Protein AF-A0AA35RYW1-F1 (afdb_monomer)

pLDDT: mean 89.61, std 8.54, range [45.09, 96.31]

Structure (mmCIF, N/CA/C/O backbone):
data_AF-A0AA35RYW1-F1
#
_entry.id   AF-A0AA35RYW1-F1
#
loop_
_atom_site.group_PDB
_atom_site.id
_atom_site.type_symbol
_atom_site.label_atom_id
_atom_site.label_alt_id
_atom_site.label_comp_id
_atom_site.label_asym_id
_atom_site.label_entity_id
_atom_site.label_seq_id
_atom_site.pdbx_PDB_ins_code
_atom_site.Cartn_x
_atom_site.Cartn_y
_atom_site.Cartn_z
_atom_site.occupancy
_atom_site.B_iso_or_equiv
_atom_site.auth_seq_id
_atom_site.auth_comp_id
_atom_site.auth_asym_id
_atom_site.auth_atom_id
_atom_site.pdbx_PDB_model_num
ATOM 1 N N . ASN A 1 1 ? -14.157 0.577 -22.740 1.00 45.09 1 ASN A N 1
ATOM 2 C CA . ASN A 1 1 ? -12.687 0.780 -22.766 1.00 45.09 1 ASN A CA 1
ATOM 3 C C . ASN A 1 1 ? -12.195 0.607 -21.335 1.00 45.09 1 ASN A C 1
ATOM 5 O O . ASN A 1 1 ? -12.449 1.473 -20.518 1.00 45.09 1 ASN A O 1
ATOM 9 N N . ASN A 1 2 ? -11.624 -0.559 -21.016 1.00 55.31 2 ASN A N 1
ATOM 10 C CA . ASN A 1 2 ? -11.500 -1.093 -19.648 1.00 55.31 2 ASN A CA 1
ATOM 11 C C . ASN A 1 2 ? -10.090 -0.917 -19.041 1.00 55.31 2 ASN A C 1
ATOM 13 O O . ASN A 1 2 ? -9.544 -1.849 -18.460 1.00 55.31 2 ASN A O 1
ATOM 17 N N . TRP A 1 3 ? -9.459 0.242 -19.247 1.00 62.88 3 TRP A N 1
ATOM 18 C CA . TRP A 1 3 ? -8.097 0.502 -18.765 1.00 62.88 3 TRP A CA 1
ATOM 19 C C . TRP A 1 3 ? -8.145 1.293 -17.456 1.00 62.88 3 TRP A C 1
ATOM 21 O O . TRP A 1 3 ? -8.000 2.513 -17.462 1.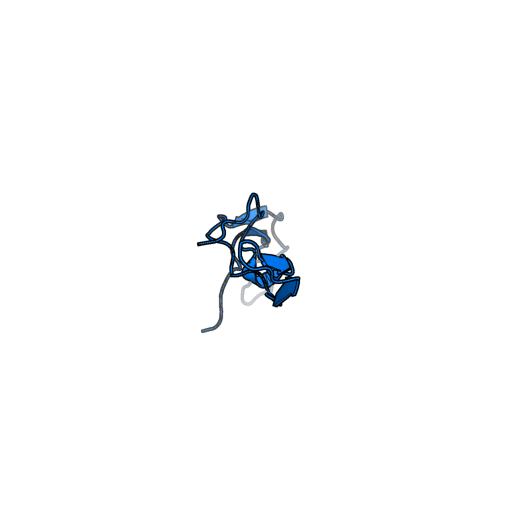00 62.88 3 TRP A O 1
ATOM 31 N N . THR A 1 4 ? -8.380 0.602 -16.342 1.00 74.75 4 THR A N 1
ATOM 32 C CA . THR A 1 4 ? -8.366 1.204 -15.001 1.00 74.75 4 THR A CA 1
ATOM 33 C C . THR A 1 4 ? -7.090 0.779 -14.278 1.00 74.75 4 THR A C 1
ATOM 35 O O . THR A 1 4 ? -6.808 -0.412 -14.183 1.00 74.75 4 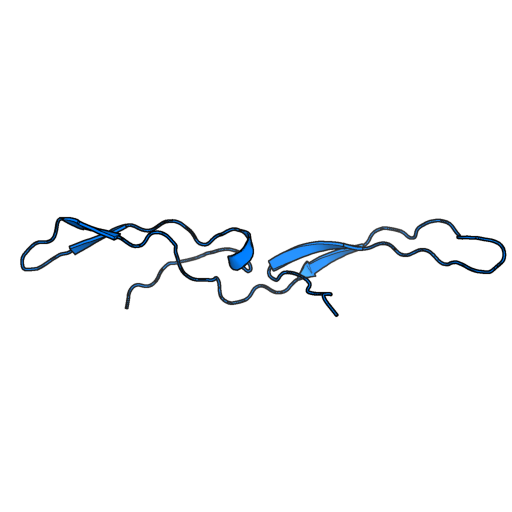THR A O 1
ATOM 38 N N . ILE A 1 5 ? -6.305 1.743 -13.793 1.00 80.3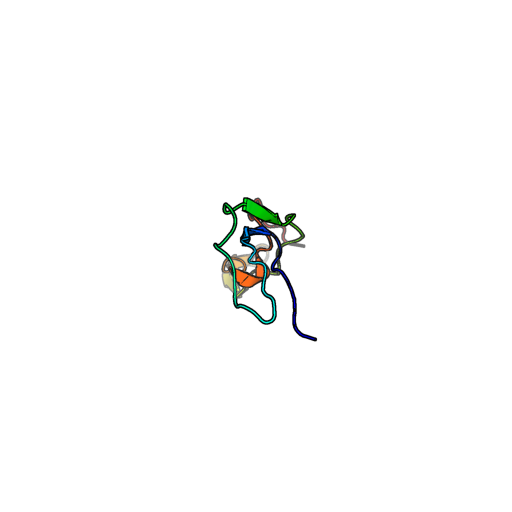8 5 ILE A N 1
ATOM 39 C CA . ILE A 1 5 ? -5.145 1.491 -12.927 1.00 80.38 5 ILE A CA 1
ATOM 40 C C . ILE A 1 5 ? -5.644 1.573 -11.477 1.00 80.38 5 ILE A C 1
ATOM 42 O O . ILE A 1 5 ? -6.284 2.558 -11.109 1.00 80.38 5 ILE A O 1
ATOM 46 N N . GLU A 1 6 ? -5.401 0.535 -10.679 1.00 83.50 6 GLU A N 1
ATOM 47 C CA . GLU A 1 6 ? -5.839 0.456 -9.281 1.00 83.50 6 GLU A CA 1
ATOM 48 C C . GLU A 1 6 ? -5.058 1.449 -8.419 1.00 83.50 6 GLU A C 1
ATOM 50 O O . GLU A 1 6 ? -3.860 1.655 -8.615 1.00 83.50 6 GLU A O 1
ATOM 55 N N . GLN A 1 7 ? -5.749 2.072 -7.468 1.00 83.69 7 GLN A N 1
ATOM 56 C CA . GLN A 1 7 ? -5.189 3.104 -6.597 1.00 83.69 7 GLN A CA 1
ATOM 57 C C . GLN A 1 7 ? -4.395 2.468 -5.450 1.00 83.69 7 GLN A C 1
ATOM 59 O O . GLN A 1 7 ? -4.668 1.347 -5.036 1.00 83.69 7 GLN A O 1
ATOM 64 N N . GLY A 1 8 ? -3.384 3.171 -4.935 1.00 82.56 8 GLY A N 1
ATOM 65 C CA . GLY A 1 8 ? -2.442 2.621 -3.952 1.00 82.56 8 GLY A CA 1
ATOM 66 C C . GLY A 1 8 ? -1.564 1.438 -4.414 1.00 82.56 8 GLY A C 1
ATOM 67 O O . GLY A 1 8 ? -0.849 0.880 -3.579 1.00 82.56 8 GLY A O 1
ATOM 68 N N . ASN A 1 9 ? -1.556 1.070 -5.703 1.00 83.75 9 ASN A N 1
ATOM 69 C CA . ASN A 1 9 ? -0.841 -0.102 -6.220 1.00 83.75 9 ASN A CA 1
ATOM 70 C C . ASN A 1 9 ? 0.453 0.266 -6.967 1.00 83.75 9 ASN A C 1
ATOM 72 O O . ASN A 1 9 ? 0.605 1.352 -7.532 1.00 83.75 9 ASN A O 1
ATOM 76 N N . ARG A 1 10 ? 1.428 -0.654 -6.940 1.00 87.56 10 ARG A N 1
ATOM 77 C CA . ARG A 1 10 ? 2.754 -0.494 -7.560 1.00 87.56 10 ARG A CA 1
ATOM 78 C C . ARG A 1 10 ? 2.791 -1.189 -8.920 1.00 87.56 10 ARG A C 1
ATOM 80 O O . ARG A 1 10 ? 2.528 -2.384 -9.008 1.00 87.56 10 ARG A O 1
ATOM 87 N N . TYR A 1 11 ? 3.196 -0.455 -9.950 1.00 89.62 11 TYR A N 1
ATOM 88 C CA . TYR A 1 11 ? 3.240 -0.905 -11.339 1.00 89.62 11 TYR A CA 1
ATOM 89 C C . TYR A 1 11 ? 4.651 -0.832 -11.905 1.00 89.62 11 TYR A C 1
ATOM 91 O O . TYR A 1 11 ? 5.358 0.157 -11.705 1.00 89.62 11 TYR A O 1
ATOM 99 N N . THR A 1 12 ? 5.033 -1.857 -12.663 1.00 94.81 12 THR A N 1
ATOM 100 C CA . THR A 1 12 ? 6.256 -1.866 -13.470 1.00 94.81 12 THR A CA 1
ATOM 101 C C . THR A 1 12 ? 5.894 -1.638 -14.930 1.00 94.81 12 THR A C 1
ATOM 103 O O . THR A 1 12 ? 5.098 -2.374 -15.505 1.00 94.81 12 THR A O 1
ATOM 106 N N . ILE A 1 13 ? 6.481 -0.603 -15.523 1.00 93.38 13 ILE A N 1
ATOM 107 C CA . ILE A 1 13 ? 6.171 -0.116 -16.864 1.00 93.38 13 ILE A CA 1
ATOM 108 C C . ILE A 1 13 ? 7.406 -0.312 -17.742 1.00 93.38 13 ILE A C 1
ATOM 110 O O . ILE A 1 13 ? 8.521 0.046 -17.355 1.00 93.38 13 ILE A O 1
ATOM 114 N N . THR A 1 14 ? 7.195 -0.878 -18.927 1.00 95.81 14 THR A N 1
ATOM 115 C CA . THR A 1 14 ? 8.205 -1.043 -19.980 1.00 95.81 14 THR A CA 1
ATOM 116 C C . THR A 1 14 ? 7.601 -0.651 -21.325 1.00 95.81 14 THR A C 1
ATOM 118 O O . THR A 1 14 ? 6.379 -0.674 -21.485 1.00 95.81 14 THR A O 1
ATOM 121 N N . ALA A 1 15 ? 8.443 -0.271 -22.283 1.00 94.25 15 ALA A N 1
ATOM 122 C CA . ALA A 1 15 ? 8.013 0.091 -23.627 1.00 94.25 15 ALA A CA 1
ATOM 123 C C . ALA A 1 15 ? 8.885 -0.585 -24.688 1.00 94.25 15 ALA A C 1
ATOM 125 O O . ALA A 1 15 ? 10.083 -0.784 -24.496 1.00 94.25 15 ALA A O 1
ATOM 126 N N . THR A 1 16 ? 8.281 -0.883 -25.835 1.00 95.81 16 THR A N 1
ATOM 127 C CA . THR A 1 16 ? 8.966 -1.409 -27.018 1.00 95.81 16 THR A CA 1
ATOM 128 C C . THR A 1 16 ? 8.484 -0.641 -28.240 1.00 95.81 16 THR A C 1
ATOM 130 O O . THR A 1 16 ? 7.285 -0.408 -28.394 1.00 95.81 16 THR A O 1
ATOM 133 N N . VAL A 1 17 ? 9.408 -0.255 -29.120 1.00 94.06 17 VAL A N 1
ATOM 134 C CA . VAL A 1 17 ? 9.057 0.322 -30.425 1.00 94.06 17 VAL A CA 1
ATOM 135 C C . VAL A 1 17 ? 8.889 -0.792 -31.457 1.00 94.06 17 VAL A C 1
ATOM 137 O O . VAL A 1 17 ? 9.654 -1.755 -31.453 1.00 94.06 17 VAL A O 1
ATOM 140 N N . PHE A 1 18 ? 7.901 -0.666 -32.341 1.00 95.56 18 PHE A N 1
ATOM 141 C CA . PHE A 1 18 ? 7.645 -1.619 -33.423 1.00 95.56 18 PHE A CA 1
ATOM 142 C C . PHE A 1 18 ? 7.437 -0.886 -34.753 1.00 95.56 18 PHE A C 1
ATOM 144 O O . PHE A 1 18 ? 6.858 0.199 -34.789 1.00 95.56 18 PHE A O 1
ATOM 151 N N . ASN A 1 19 ? 7.931 -1.465 -35.847 1.00 93.62 19 ASN A N 1
ATOM 152 C CA . ASN A 1 19 ? 7.706 -0.995 -37.215 1.00 93.62 19 ASN A CA 1
ATOM 153 C C . ASN A 1 19 ? 7.574 -2.191 -38.183 1.00 93.62 19 ASN A C 1
ATOM 155 O O . ASN A 1 19 ? 7.560 -3.344 -37.759 1.00 93.62 19 ASN A O 1
ATOM 159 N N . ALA A 1 20 ? 7.482 -1.929 -39.492 1.00 95.38 20 ALA A N 1
ATOM 160 C CA . ALA A 1 20 ? 7.321 -2.976 -40.510 1.00 95.38 20 ALA A CA 1
ATOM 161 C C . ALA A 1 20 ? 8.497 -3.975 -40.593 1.00 95.38 20 ALA A C 1
ATOM 163 O O . ALA A 1 20 ? 8.315 -5.079 -41.095 1.00 95.38 20 ALA A O 1
ATOM 164 N N . ALA A 1 21 ? 9.684 -3.606 -40.103 1.00 92.00 21 ALA A N 1
ATOM 165 C CA . ALA A 1 21 ? 10.850 -4.486 -40.034 1.00 92.00 21 ALA A CA 1
ATOM 166 C C . ALA A 1 21 ? 10.899 -5.321 -38.737 1.00 92.00 21 ALA A C 1
ATOM 168 O O . ALA A 1 21 ? 11.720 -6.231 -38.639 1.00 92.00 21 ALA A O 1
ATOM 169 N N . GLY A 1 22 ? 10.033 -5.037 -37.756 1.00 92.75 22 GLY A N 1
ATOM 170 C CA . GLY A 1 22 ? 9.915 -5.784 -36.502 1.00 92.75 22 GLY A CA 1
ATOM 171 C C . GLY A 1 22 ? 9.869 -4.904 -35.249 1.00 92.75 22 GLY A C 1
ATOM 172 O O . GLY A 1 22 ? 9.732 -3.680 -35.316 1.00 92.75 22 GLY A O 1
ATOM 173 N N . SER A 1 23 ? 9.981 -5.549 -34.086 1.00 94.69 23 SER A N 1
ATOM 174 C CA . SER A 1 23 ? 10.031 -4.899 -32.770 1.00 94.69 23 SER A CA 1
ATOM 175 C C . SER A 1 23 ? 11.469 -4.765 -32.273 1.00 94.69 23 SER A C 1
ATOM 177 O O . SER A 1 23 ? 12.271 -5.684 -32.428 1.00 94.69 23 SER A O 1
ATOM 179 N N . ALA A 1 24 ? 11.793 -3.632 -31.653 1.00 93.94 24 ALA A N 1
ATOM 180 C CA . ALA A 1 24 ? 13.089 -3.414 -31.019 1.00 93.94 24 ALA A CA 1
ATOM 181 C C . ALA A 1 24 ? 13.180 -4.089 -29.639 1.00 93.94 24 ALA A C 1
ATOM 183 O O . ALA A 1 24 ? 12.245 -4.736 -29.164 1.00 93.94 24 ALA A O 1
ATOM 184 N N . LEU A 1 25 ? 14.320 -3.899 -28.972 1.00 95.56 25 LEU A N 1
ATOM 185 C CA . LEU A 1 25 ? 14.498 -4.306 -27.581 1.00 95.56 25 LEU A CA 1
ATOM 186 C C . LEU A 1 25 ? 13.551 -3.536 -26.649 1.00 95.56 25 LEU A C 1
ATOM 188 O O . LEU A 1 25 ? 13.166 -2.396 -26.920 1.00 95.56 25 LEU A O 1
ATOM 192 N N . VAL A 1 26 ? 13.188 -4.178 -25.538 1.00 96.12 26 VAL A N 1
ATOM 193 C CA . VAL A 1 26 ? 12.411 -3.544 -24.470 1.00 96.12 26 VAL A CA 1
ATOM 194 C C . VAL A 1 26 ? 13.246 -2.466 -23.772 1.00 96.12 26 VAL A C 1
ATOM 196 O O . VAL A 1 26 ? 14.455 -2.620 -23.595 1.00 96.12 26 VAL A O 1
ATOM 199 N N . SER A 1 27 ? 12.604 -1.367 -23.378 1.00 96.25 27 SER A N 1
ATOM 200 C CA . SER A 1 27 ? 13.224 -0.310 -22.580 1.00 96.25 27 SER A CA 1
ATOM 201 C C . SER A 1 27 ? 13.652 -0.817 -21.200 1.00 96.25 27 SER A C 1
ATOM 203 O O . SER A 1 27 ? 13.227 -1.876 -20.733 1.00 96.25 27 SER A O 1
ATOM 205 N N . ASN A 1 28 ? 14.413 0.004 -20.474 1.00 96.31 28 ASN A N 1
ATOM 206 C CA . ASN A 1 28 ? 14.531 -0.165 -19.030 1.00 96.31 28 ASN A CA 1
ATOM 207 C C . ASN A 1 28 ? 13.143 -0.093 -18.367 1.00 96.31 28 ASN A C 1
ATOM 209 O O . ASN A 1 28 ? 12.252 0.631 -18.822 1.00 96.31 28 ASN A O 1
ATOM 213 N N . ALA A 1 29 ? 12.976 -0.844 -17.280 1.00 95.56 29 ALA A N 1
ATOM 214 C CA . ALA A 1 29 ? 11.758 -0.820 -16.489 1.00 95.56 29 ALA A CA 1
ATOM 215 C C . ALA A 1 29 ? 11.728 0.411 -15.576 1.00 95.56 29 ALA A C 1
ATOM 217 O O . ALA A 1 29 ? 12.720 0.737 -14.920 1.00 95.56 29 ALA A O 1
ATOM 218 N N . VAL A 1 30 ? 10.571 1.062 -15.495 1.00 94.25 30 VAL A N 1
ATOM 219 C CA . VAL A 1 30 ? 10.285 2.110 -14.508 1.00 94.25 30 VAL A CA 1
ATOM 220 C C . VAL A 1 30 ? 9.208 1.595 -13.569 1.00 94.25 30 VAL A C 1
ATOM 222 O O . VAL A 1 30 ? 8.271 0.928 -13.998 1.00 94.25 30 VAL A O 1
ATOM 225 N N . THR A 1 31 ? 9.343 1.877 -12.275 1.00 94.75 31 THR A N 1
ATOM 226 C CA . THR A 1 31 ? 8.337 1.490 -11.283 1.00 94.75 31 THR A CA 1
ATOM 227 C C . THR A 1 31 ? 7.671 2.722 -10.695 1.00 94.75 31 THR A C 1
ATOM 229 O O . THR A 1 31 ? 8.367 3.636 -10.260 1.00 94.75 31 THR A O 1
ATOM 232 N N . ALA A 1 32 ? 6.342 2.731 -10.658 1.00 87.81 32 ALA A N 1
ATOM 233 C CA . ALA A 1 32 ? 5.546 3.819 -10.103 1.00 87.81 32 ALA A CA 1
ATOM 234 C C . ALA A 1 32 ? 4.457 3.265 -9.176 1.00 87.81 32 ALA A C 1
ATOM 236 O O . ALA A 1 32 ? 3.907 2.198 -9.438 1.00 87.81 32 ALA A O 1
ATOM 237 N N . THR A 1 33 ? 4.146 3.991 -8.104 1.00 86.81 33 THR A N 1
ATOM 238 C CA . THR A 1 33 ? 3.015 3.686 -7.217 1.00 86.81 33 THR A CA 1
ATOM 239 C C . THR A 1 33 ? 1.942 4.741 -7.432 1.00 86.81 33 THR A C 1
ATOM 241 O O . THR A 1 33 ? 2.243 5.935 -7.427 1.00 86.81 33 THR A O 1
ATOM 244 N N . THR A 1 34 ? 0.701 4.319 -7.644 1.00 86.31 34 THR A N 1
ATOM 245 C CA . THR A 1 34 ? -0.436 5.240 -7.768 1.00 86.31 34 THR A CA 1
ATOM 246 C C . THR A 1 34 ? -0.743 5.926 -6.440 1.00 86.31 34 THR A C 1
ATOM 248 O O . THR A 1 34 ? -0.468 5.370 -5.376 1.00 86.31 34 THR A O 1
ATOM 251 N N . MET A 1 35 ? -1.367 7.105 -6.494 1.00 83.94 35 MET A N 1
ATOM 252 C CA . MET A 1 35 ? -1.814 7.812 -5.291 1.00 83.94 35 MET A CA 1
ATOM 253 C C . MET A 1 35 ? -2.763 6.939 -4.462 1.00 83.94 35 MET A C 1
ATOM 255 O O . MET A 1 35 ? -3.550 6.167 -5.014 1.00 83.94 35 MET A O 1
ATOM 259 N N . GLN A 1 36 ? -2.652 7.057 -3.141 1.00 86.94 36 GLN A N 1
ATOM 26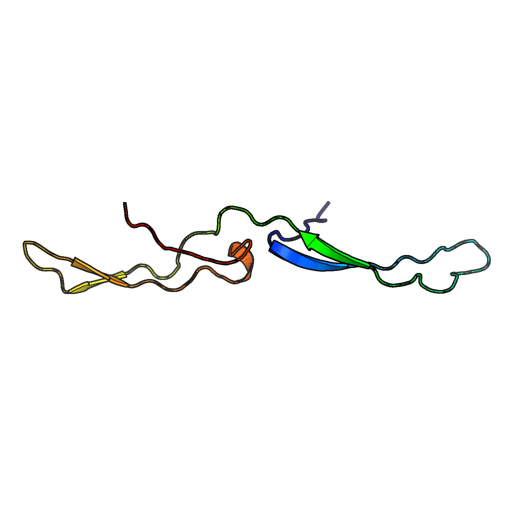0 C CA . GLN A 1 36 ? -3.614 6.464 -2.221 1.00 86.94 36 GLN A CA 1
ATOM 261 C C . GLN A 1 36 ? -4.881 7.321 -2.190 1.00 86.94 36 GLN A C 1
ATOM 263 O O . GLN A 1 36 ? -4.801 8.545 -2.321 1.00 86.94 36 GLN A O 1
ATOM 268 N N . THR A 1 37 ? -6.031 6.689 -1.993 1.00 85.44 37 THR A N 1
ATOM 269 C CA . THR A 1 37 ? -7.318 7.368 -1.784 1.00 85.44 37 THR A CA 1
ATOM 270 C C . THR A 1 37 ? -8.107 6.681 -0.686 1.00 85.44 37 THR A C 1
ATOM 272 O O . THR A 1 37 ? -7.590 5.783 -0.019 1.00 85.44 37 THR A O 1
ATOM 275 N N . ASP A 1 38 ? -9.333 7.149 -0.450 1.00 87.00 38 ASP A N 1
ATOM 276 C CA . ASP A 1 38 ? -10.173 6.623 0.613 1.00 87.00 38 ASP A CA 1
ATOM 277 C C . ASP A 1 38 ? -10.310 5.095 0.485 1.00 87.00 38 ASP A C 1
ATOM 279 O O . ASP A 1 38 ? -10.670 4.585 -0.588 1.00 87.00 38 ASP A O 1
ATOM 283 N N . PRO A 1 39 ? -10.011 4.343 1.558 1.00 90.44 39 PRO A N 1
ATOM 284 C CA . PRO A 1 39 ? -10.250 2.914 1.567 1.00 90.44 39 PRO A CA 1
ATOM 285 C C . PRO A 1 39 ? -11.757 2.650 1.511 1.00 90.44 39 PRO A C 1
ATOM 287 O O . PRO A 1 39 ? -12.569 3.416 2.033 1.00 90.44 39 PRO A O 1
ATOM 290 N N . GLY A 1 40 ? -12.131 1.523 0.916 1.00 90.06 40 GLY A N 1
ATOM 291 C CA . GLY A 1 40 ? -13.493 1.012 0.962 1.00 90.06 40 GLY A CA 1
ATOM 292 C C . GLY A 1 40 ? -13.956 0.662 2.381 1.00 90.06 40 GLY A C 1
ATOM 293 O O . GLY A 1 40 ? -13.242 0.803 3.377 1.00 90.06 40 GLY A O 1
ATOM 294 N N . HIS A 1 41 ? -15.187 0.168 2.484 1.00 91.00 41 HIS A N 1
ATOM 295 C CA . HIS A 1 41 ? -15.773 -0.158 3.780 1.00 91.00 41 HIS A CA 1
ATOM 296 C C . HIS A 1 41 ? -15.219 -1.468 4.365 1.00 91.00 41 HIS A C 1
ATOM 298 O O . HIS A 1 41 ? -14.935 -2.416 3.625 1.00 91.00 41 HIS A O 1
ATOM 304 N N . PRO A 1 42 ? -15.118 -1.569 5.705 1.00 92.56 42 PRO A N 1
ATOM 305 C CA . PRO A 1 42 ? -14.877 -2.840 6.372 1.00 92.56 42 PRO A CA 1
ATOM 306 C C . PRO A 1 42 ? -15.952 -3.866 6.009 1.00 92.56 42 PRO A C 1
ATOM 308 O O . PRO A 1 42 ? -17.125 -3.531 5.837 1.00 92.56 42 PRO A O 1
ATOM 311 N N . THR A 1 43 ? -15.565 -5.133 5.935 1.00 93.38 43 THR A N 1
ATOM 312 C CA . THR A 1 43 ? -16.471 -6.221 5.549 1.00 93.38 43 THR A CA 1
ATOM 313 C C . THR A 1 43 ? -16.956 -6.999 6.774 1.00 93.38 43 THR A C 1
ATOM 315 O O . THR A 1 43 ? -16.403 -6.877 7.866 1.00 93.38 43 THR A O 1
ATO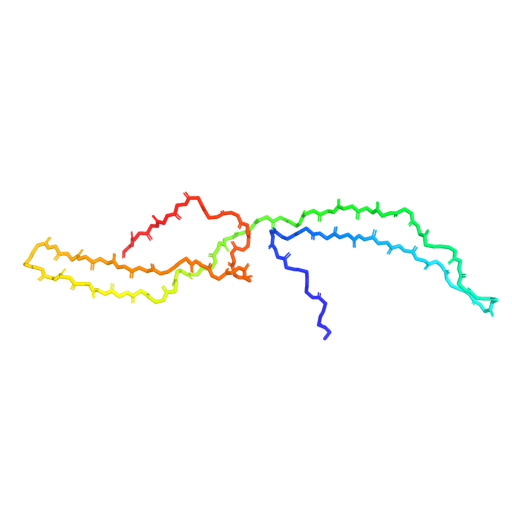M 318 N N . LEU A 1 44 ? -18.027 -7.788 6.624 1.00 92.88 44 LEU A N 1
ATOM 319 C CA . LEU A 1 44 ? -18.597 -8.639 7.685 1.00 92.88 44 LEU A CA 1
ATOM 320 C C . LEU A 1 44 ? -18.803 -7.929 9.040 1.00 92.88 44 LEU A C 1
ATOM 322 O O . LEU A 1 44 ? -18.496 -8.487 10.099 1.00 92.88 44 LEU A O 1
ATOM 326 N N . VAL A 1 45 ? -19.325 -6.701 9.010 1.00 93.69 45 VAL A N 1
ATOM 327 C CA . VAL A 1 45 ? -19.673 -5.950 10.222 1.00 93.69 45 VAL A CA 1
ATOM 328 C C . VAL A 1 45 ? -20.812 -6.666 10.949 1.00 93.69 45 VAL A C 1
ATOM 330 O O . VAL A 1 45 ? -21.882 -6.885 10.385 1.00 93.69 45 VAL A O 1
ATOM 333 N N . ARG A 1 46 ? -20.583 -7.049 12.206 1.00 94.75 46 ARG A N 1
ATOM 334 C CA . ARG A 1 46 ? -21.551 -7.776 13.036 1.00 94.75 46 ARG A CA 1
ATOM 335 C C . ARG A 1 46 ? -21.511 -7.330 14.489 1.00 94.75 46 ARG A C 1
ATOM 337 O O . ARG A 1 46 ? -20.442 -7.065 15.046 1.00 94.75 46 ARG A O 1
ATOM 344 N N . SER A 1 47 ? -22.681 -7.317 15.115 1.00 93.06 47 SER A N 1
ATOM 345 C 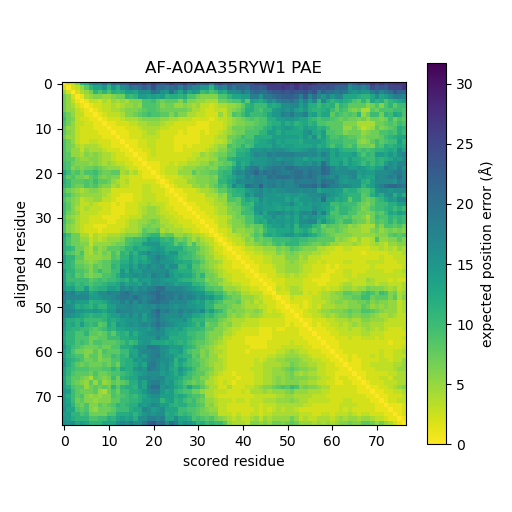CA . SER A 1 47 ? -22.828 -7.135 16.555 1.00 93.06 47 SER A CA 1
ATOM 346 C C . SER A 1 47 ? -22.554 -8.440 17.301 1.00 93.06 47 SER A C 1
ATOM 348 O O . SER A 1 47 ? -22.949 -9.520 16.866 1.00 93.06 47 SER A O 1
ATOM 350 N N . GLY A 1 48 ? -21.868 -8.333 18.432 1.00 91.12 48 GLY A N 1
ATOM 351 C CA . GLY A 1 48 ? -21.685 -9.399 19.407 1.00 91.12 48 GLY A CA 1
ATOM 352 C C . GLY A 1 48 ? -22.627 -9.209 20.591 1.00 91.12 48 GLY A C 1
ATOM 353 O O . GLY A 1 48 ? -23.837 -9.095 20.424 1.00 91.12 48 GLY A O 1
ATOM 354 N N . ILE A 1 49 ? -22.055 -9.168 21.795 1.00 93.12 49 ILE A N 1
ATOM 355 C CA . ILE A 1 49 ? -22.803 -8.966 23.038 1.00 93.12 49 ILE A CA 1
ATOM 356 C C . ILE A 1 49 ? -23.412 -7.560 23.046 1.00 93.12 49 ILE A C 1
ATOM 358 O O . ILE A 1 49 ? -22.705 -6.573 22.817 1.00 93.12 49 ILE A O 1
ATOM 362 N N . VAL A 1 50 ? -24.709 -7.498 23.337 1.00 94.94 50 VAL A N 1
ATOM 363 C CA . VAL A 1 50 ? -25.482 -6.268 23.519 1.00 94.94 50 VAL A CA 1
ATOM 364 C C . VAL A 1 50 ? -25.948 -6.212 24.971 1.00 94.94 50 VAL A C 1
ATOM 366 O O . VAL A 1 50 ? -26.507 -7.180 25.485 1.00 94.94 50 VAL A O 1
ATOM 369 N N . THR A 1 51 ? -25.712 -5.085 25.633 1.00 94.75 51 THR A N 1
ATOM 370 C CA . THR A 1 51 ? -26.248 -4.762 26.961 1.00 94.75 51 THR A CA 1
ATOM 371 C C . THR A 1 51 ? -27.124 -3.513 26.870 1.00 94.75 51 THR A C 1
ATOM 373 O O . THR A 1 51 ? -27.256 -2.915 25.803 1.00 94.75 51 THR A O 1
ATOM 376 N N . SER A 1 52 ? -27.708 -3.077 27.98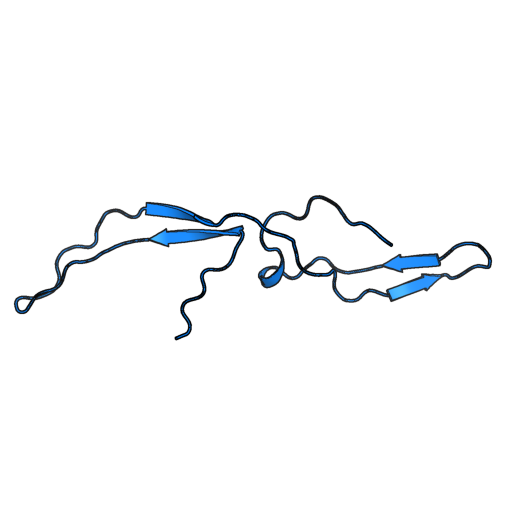7 1.00 95.88 52 SER A N 1
ATOM 377 C CA . SER A 1 52 ? -28.485 -1.832 28.031 1.00 95.88 52 SER A CA 1
ATOM 378 C C . SER A 1 52 ? -27.664 -0.574 27.714 1.00 95.88 52 SER A C 1
ATOM 380 O O . SER A 1 52 ? -28.252 0.448 27.379 1.00 95.88 52 SER A O 1
ATOM 382 N N . SER A 1 53 ? -26.332 -0.618 27.844 1.00 95.88 53 SER A N 1
ATOM 383 C CA . SER A 1 53 ? -25.452 0.552 27.689 1.00 95.88 53 SER A CA 1
ATOM 384 C C . SER A 1 53 ? -24.242 0.325 26.781 1.00 95.88 53 SER A C 1
ATOM 386 O O . SER A 1 53 ? -23.429 1.232 26.606 1.00 95.88 53 SER A O 1
ATOM 388 N N . SER A 1 54 ? -24.083 -0.866 26.202 1.00 94.69 54 SER A N 1
ATOM 389 C CA . SER A 1 54 ? -22.932 -1.180 25.357 1.00 94.69 54 SER A CA 1
ATOM 390 C C . SER A 1 54 ? -23.246 -2.223 24.295 1.00 94.69 54 SER A C 1
ATOM 392 O O . SER A 1 54 ? -24.087 -3.103 24.473 1.00 94.69 54 SER A O 1
ATOM 394 N N . ILE A 1 55 ? -22.514 -2.138 23.189 1.00 94.62 55 ILE A N 1
ATOM 395 C CA . ILE A 1 55 ? -22.532 -3.119 22.112 1.00 94.62 55 ILE A CA 1
ATOM 396 C C . ILE A 1 55 ? -21.099 -3.441 21.712 1.00 94.62 55 ILE A C 1
ATOM 398 O O . ILE A 1 55 ? -20.262 -2.555 21.553 1.00 94.62 55 ILE A O 1
ATOM 402 N N . THR A 1 56 ? -20.803 -4.725 21.540 1.00 96.06 56 THR A N 1
ATOM 403 C CA . THR A 1 56 ? -19.554 -5.151 20.905 1.00 96.06 56 THR A CA 1
ATOM 404 C C . THR A 1 56 ? -19.763 -5.218 19.400 1.00 96.06 56 THR A C 1
ATOM 406 O O . THR A 1 56 ? -20.672 -5.908 18.948 1.00 96.06 56 THR A O 1
ATOM 409 N N . VAL A 1 57 ? -18.902 -4.570 18.619 1.00 94.75 57 VAL A N 1
ATOM 410 C CA . VAL A 1 57 ? -18.922 -4.649 17.150 1.00 94.75 57 VAL A CA 1
ATOM 411 C C . VAL A 1 57 ? -17.632 -5.301 16.668 1.00 94.75 57 VAL A C 1
ATOM 413 O O . VAL A 1 57 ? -16.551 -5.026 17.186 1.00 94.75 57 VAL A O 1
ATOM 416 N N . ARG A 1 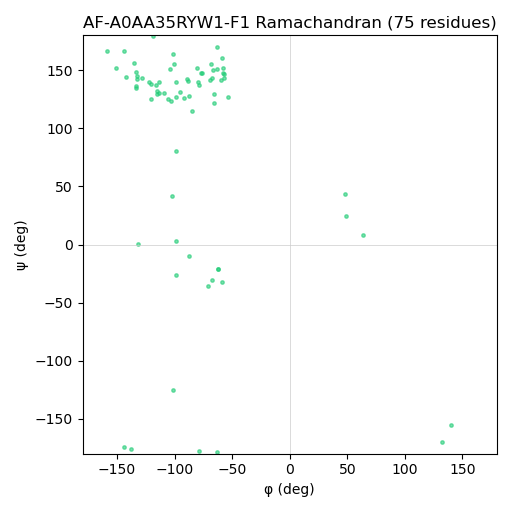58 ? -17.746 -6.205 15.696 1.00 95.19 58 ARG A N 1
ATOM 417 C CA . ARG A 1 58 ? -16.614 -6.862 15.034 1.00 95.19 58 ARG A CA 1
ATOM 418 C C . ARG A 1 58 ? -16.761 -6.724 13.527 1.00 95.19 58 ARG A C 1
ATOM 420 O O . ARG A 1 58 ? -17.870 -6.817 13.014 1.00 95.19 58 ARG A O 1
ATOM 427 N N . TRP A 1 59 ? -15.646 -6.549 12.835 1.00 95.00 59 TRP A N 1
ATOM 428 C CA . TRP A 1 59 ? -15.575 -6.442 11.380 1.00 95.00 59 TRP A CA 1
ATOM 429 C C . TRP A 1 59 ? -14.304 -7.118 10.863 1.00 95.00 59 TRP A C 1
ATOM 431 O O . TRP A 1 59 ? -13.403 -7.456 11.635 1.00 95.00 59 TRP A O 1
ATOM 441 N N . GLN A 1 60 ? -14.247 -7.333 9.556 1.00 95.38 60 GLN A N 1
ATOM 442 C CA . GLN A 1 60 ? -13.053 -7.714 8.817 1.00 95.38 60 GLN A CA 1
ATOM 443 C C . GLN A 1 60 ? -12.460 -6.495 8.107 1.00 95.38 60 GLN A C 1
ATOM 445 O O . GLN A 1 60 ? -13.157 -5.518 7.825 1.00 95.38 60 GLN A O 1
ATOM 450 N N . ALA A 1 61 ? -11.156 -6.559 7.836 1.00 93.31 61 ALA A N 1
ATOM 451 C CA . ALA A 1 61 ? -10.451 -5.514 7.107 1.00 93.31 61 ALA A CA 1
ATOM 452 C C . ALA A 1 61 ? -11.059 -5.285 5.712 1.00 93.31 61 ALA A C 1
ATOM 454 O O . ALA A 1 61 ? -11.761 -6.139 5.160 1.00 93.31 61 ALA A O 1
ATOM 455 N N . VAL A 1 62 ? -10.769 -4.112 5.154 1.00 93.25 62 VAL A N 1
ATOM 456 C CA . VAL A 1 62 ? -11.098 -3.780 3.765 1.00 93.25 62 VAL A CA 1
ATOM 457 C C . VAL A 1 62 ? -10.397 -4.777 2.840 1.00 93.25 62 VAL A C 1
ATOM 459 O O . VAL A 1 62 ? -9.271 -5.202 3.120 1.00 93.25 62 VAL A O 1
ATOM 462 N N . SER A 1 63 ? -11.071 -5.182 1.763 1.00 90.12 63 SER A N 1
ATOM 463 C CA . SER A 1 63 ? -10.489 -6.082 0.765 1.00 90.12 63 SER A CA 1
ATOM 464 C C . SER A 1 63 ? -9.206 -5.468 0.182 1.00 90.12 63 SER A C 1
ATOM 466 O O . SER A 1 63 ? -9.078 -4.247 0.123 1.00 90.12 63 SER A O 1
ATOM 468 N N . CYS A 1 64 ? -8.249 -6.284 -0.272 1.00 84.31 64 CYS A N 1
ATOM 469 C CA . CYS A 1 64 ? -7.029 -5.751 -0.895 1.00 84.31 64 CYS A CA 1
ATOM 470 C C . CYS A 1 64 ? -7.324 -4.892 -2.133 1.00 84.31 64 CYS A C 1
ATOM 472 O O . CYS A 1 64 ? -6.589 -3.944 -2.384 1.00 84.31 64 CYS A O 1
ATOM 474 N N . LEU A 1 65 ? -8.389 -5.221 -2.871 1.00 84.50 65 LEU A N 1
ATOM 475 C CA . LEU A 1 65 ? -8.796 -4.508 -4.080 1.00 84.50 65 LEU A CA 1
ATOM 476 C C . LEU A 1 65 ? -9.363 -3.119 -3.760 1.00 84.50 65 LEU A C 1
ATOM 478 O O . LEU A 1 65 ? -9.109 -2.171 -4.490 1.00 84.50 65 LEU A O 1
ATOM 482 N N . ASP A 1 66 ? -10.078 -2.995 -2.642 1.00 87.50 66 ASP A N 1
ATOM 483 C CA . ASP A 1 66 ? -10.731 -1.746 -2.233 1.00 87.50 66 ASP A CA 1
ATOM 484 C C . ASP A 1 66 ? -9.908 -0.965 -1.202 1.00 87.50 66 ASP A C 1
ATOM 486 O O . ASP A 1 66 ? -10.354 0.054 -0.677 1.00 87.50 66 ASP A O 1
ATOM 490 N N . ARG A 1 67 ? -8.713 -1.451 -0.847 1.00 87.81 67 ARG A N 1
ATOM 491 C CA . ARG A 1 67 ? -7.889 -0.845 0.204 1.00 87.81 67 ARG A CA 1
ATOM 492 C C . ARG A 1 67 ? -7.365 0.530 -0.202 1.00 87.81 67 ARG A C 1
ATOM 494 O O . ARG A 1 67 ? -7.135 1.355 0.673 1.00 87.81 67 ARG A O 1
ATOM 501 N N . ASN A 1 68 ? -7.145 0.741 -1.503 1.00 88.75 68 ASN A N 1
ATOM 502 C CA . ASN A 1 68 ? -6.672 1.991 -2.110 1.00 88.75 68 ASN A CA 1
ATOM 503 C C . ASN A 1 68 ? -5.431 2.614 -1.438 1.00 88.75 68 ASN A C 1
ATOM 505 O O . ASN A 1 68 ? -5.200 3.817 -1.538 1.00 88.75 68 ASN A O 1
ATOM 509 N N . GLY A 1 69 ? -4.613 1.811 -0.754 1.00 86.00 69 GLY A N 1
ATOM 510 C CA . GLY A 1 69 ? -3.507 2.288 0.072 1.00 86.00 69 GLY A CA 1
ATOM 511 C C . GLY A 1 69 ? -3.369 1.515 1.377 1.00 86.00 69 GLY A C 1
ATOM 512 O O . GLY A 1 69 ? -3.764 0.355 1.450 1.00 86.00 69 GLY A O 1
ATOM 513 N N . ASP A 1 70 ? -2.778 2.142 2.392 1.00 89.31 70 ASP A N 1
ATOM 514 C CA . ASP A 1 70 ? -2.625 1.575 3.733 1.00 89.31 70 ASP A CA 1
ATOM 515 C C . ASP A 1 70 ? -3.762 2.046 4.645 1.00 89.31 70 ASP A C 1
ATOM 517 O O . ASP A 1 70 ? -4.051 3.238 4.745 1.00 89.31 70 ASP A O 1
ATOM 521 N N . VAL A 1 71 ? -4.396 1.113 5.360 1.00 88.19 71 VAL A N 1
ATOM 522 C CA . VAL A 1 71 ? -5.450 1.442 6.332 1.00 88.19 71 VAL A CA 1
ATOM 523 C C . VAL A 1 71 ? -4.807 1.808 7.668 1.00 88.19 71 VAL A C 1
ATOM 525 O O . VAL A 1 71 ? -4.201 0.958 8.318 1.00 88.19 71 VAL A O 1
ATOM 528 N N . THR A 1 72 ? -4.961 3.062 8.098 1.00 92.00 72 THR A N 1
ATOM 529 C CA . THR A 1 72 ? -4.316 3.595 9.314 1.00 92.00 72 THR A CA 1
ATOM 530 C C . THR A 1 72 ? -5.225 3.626 10.544 1.00 92.00 72 THR A C 1
ATOM 532 O O . THR A 1 72 ? -4.734 3.572 11.669 1.00 92.00 72 THR A O 1
ATOM 535 N N . SER A 1 73 ? -6.548 3.707 10.366 1.00 91.94 73 SER A N 1
ATOM 536 C CA . SER A 1 73 ? -7.520 3.729 11.468 1.00 91.94 73 SER A CA 1
ATOM 537 C C . SER A 1 73 ? -8.922 3.308 11.011 1.00 91.94 73 SER A C 1
ATOM 539 O O . SER A 1 73 ? -9.203 3.254 9.816 1.00 91.94 73 SER A O 1
ATOM 541 N N . TYR A 1 74 ? -9.806 3.029 11.974 1.00 91.94 74 TYR A N 1
ATOM 542 C CA . TYR A 1 74 ? -11.237 2.805 11.751 1.00 91.94 74 TYR A CA 1
ATOM 543 C C . TYR A 1 74 ? -12.042 3.803 12.587 1.00 91.94 74 TYR A C 1
ATOM 545 O O . TYR A 1 74 ? -11.704 4.059 13.744 1.00 91.94 74 TYR A O 1
ATOM 553 N N . ARG A 1 75 ? -13.128 4.339 12.022 1.00 90.94 75 ARG A N 1
ATOM 554 C CA . ARG A 1 75 ? -14.071 5.226 12.714 1.00 90.94 75 ARG A CA 1
ATOM 555 C C . ARG A 1 75 ? -15.462 4.601 12.687 1.00 90.94 75 ARG A C 1
ATOM 557 O O . ARG A 1 75 ? -15.966 4.296 11.613 1.00 90.94 75 ARG A O 1
ATOM 564 N N . ALA A 1 76 ? -16.072 4.445 13.859 1.00 85.94 76 ALA A N 1
ATOM 565 C CA . ALA A 1 76 ? -17.500 4.169 13.985 1.00 85.94 76 ALA A CA 1
ATOM 566 C C . ALA A 1 76 ? -18.265 5.501 14.066 1.00 85.94 76 ALA A C 1
ATOM 568 O O . ALA A 1 76 ? -17.758 6.457 14.662 1.00 85.94 76 ALA A O 1
ATOM 569 N N . GLN A 1 77 ? -19.440 5.563 13.443 1.00 83.00 77 GLN A N 1
ATOM 570 C CA . GLN A 1 77 ? -20.344 6.717 13.439 1.00 83.00 77 GLN A CA 1
ATOM 571 C C . GLN A 1 77 ? -21.752 6.275 13.820 1.00 83.00 77 GLN A C 1
ATOM 573 O O . GLN A 1 77 ? -22.077 5.096 13.546 1.00 83.00 77 GLN A O 1
#

Foldseek 3Di:
DPDDDAAQDKDKDWDWDADPVGIDDIDDIDIDGHHADDADDFAPWDWDDDDPPDIDIDTHDGDPRRGNHDDDDDDDD

Sequence (77 aa):
NNWTIEQGNRYTITATVFNAAGSALVSNAVTATTMQTDPGHPTLVRSGIVTSSSITVRWQAVSCLDRNGDVTSYRAQ

Solvent-accessible surface area (backbone atoms only — not comparable to full-atom values): 5116 Å² total; per-residue (Å²): 136,90,86,77,82,66,49,38,38,79,45,80,46,70,53,65,57,71,55,97,93,46,68,57,72,70,50,79,77,46,76,51,66,42,67,64,54,82,53,52,69,64,35,79,72,42,77,62,64,72,59,101,88,49,71,42,78,48,65,41,73,44,52,83,88,42,23,16,44,84,87,88,79,87,84,89,130

Nearest PDB structures (foldseek):
  3f7p-assembly3_E  TM=8.857E-01  e=2.947E-02  Homo sapiens
  3f7r-assembly1_A  TM=8.625E-01  e=4.956E-02  Homo sapiens
  4q58-assembly3_C  TM=8.500E-01  e=8.334E-02  Homo sapiens
  4go6-assembly1_D  TM=4.732E-01  e=2.626E-02  Homo sapiens
  4go6-assembly1_B  TM=4.766E-01  e=3.308E-02  Homo sapiens

Mean predicted aligned error: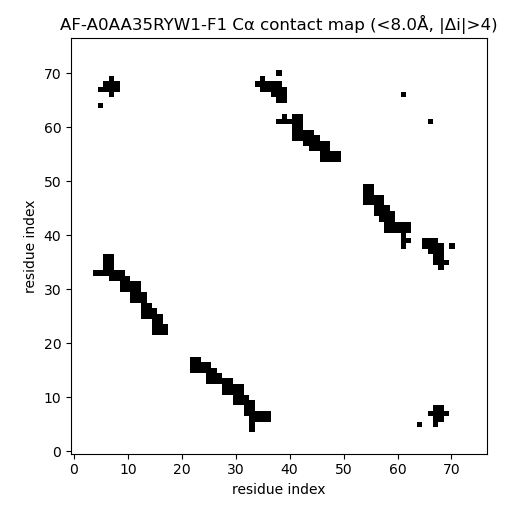 8.03 Å

Radius of gyration: 21.75 Å; Cα contacts (8 Å, |Δi|>4): 111; chains: 1; bounding box: 43×17×68 Å

Secondary structure (DSSP, 8-state):
----PPTT-EEEE----EETTEE-PPPPPEEEEPPP----PPEEEEEEEE-SS-EEEEEEPPPTTT--S--------

InterPro domains:
  IPR003961 Fibronectin type III [PS50853] (41-77)
  IPR013783 Immunoglobulin-like fold [G3DSA:2.60.40.10] (24-77)
  IPR036116 Fibronectin type III superfamily [SSF49265] (7-75)

Organism: Geodia barretti (NCBI:txid519541)